Protein AF-A0A828XWF9-F1 (afdb_monomer_lite)

Sequence (179 aa):
MGLKLIFCITIFSFNLLTGAESPVSEKQERINNVEYNETLKYKTTFLRKPPCCPLSRICEANSSVVRPLNPEGNIQYTYDSFSGAENSLGKLVRIEDSNQNKTFSYDKLGRVKKETRVILATTEGNPLPTETAGPYITETRYDLLSRVTRIDYPEHPISHGRMRACYNYGTAGYISGIS

pLDDT: mean 72.24, std 23.08, range [31.0, 98.38]

Radius of gyration: 27.05 Å; chains: 1; bounding box: 56×65×74 Å

Foldseek 3Di:
DPDVVVVVVVVVVVVVVPPPPDPVVVVPVVPPPDDDDDDDPDDPPPLPDQPDDPPDFDWDDDSFKTWGPDPPWTWIWGAQDDVPAEPTHSHTAWIDTPFKIKGFHADPVRHTQKIWMFGAFDDDPDGDPPLQRDRWMWGWDADPVRHTQKIWGGQDSPPSDTDMWGFDADPVGDTPDID

Structure (mmCIF, N/CA/C/O backbone):
data_AF-A0A828XWF9-F1
#
_entry.id   AF-A0A828XWF9-F1
#
loop_
_atom_site.group_PDB
_atom_site.id
_atom_site.type_symbol
_atom_site.label_atom_id
_atom_site.label_alt_id
_atom_site.label_comp_id
_atom_site.label_asym_id
_atom_site.label_entity_id
_atom_site.label_seq_id
_atom_site.pdbx_PDB_ins_code
_atom_site.Cartn_x
_atom_site.Cartn_y
_atom_site.Cartn_z
_atom_site.occupancy
_atom_site.B_iso_or_equiv
_atom_site.auth_seq_id
_atom_site.auth_comp_id
_atom_site.auth_asym_id
_atom_site.auth_atom_id
_atom_site.pdbx_PDB_model_num
ATOM 1 N N . MET A 1 1 ? -29.065 4.284 57.459 1.00 55.66 1 MET A N 1
ATOM 2 C CA . MET A 1 1 ? -28.752 4.703 56.074 1.00 55.66 1 MET A CA 1
ATOM 3 C C . MET A 1 1 ? -27.887 5.962 56.089 1.00 55.66 1 MET A C 1
ATOM 5 O O . MET A 1 1 ? -28.399 7.039 55.842 1.00 55.66 1 MET A O 1
ATOM 9 N N . GLY A 1 2 ? -26.601 5.856 56.447 1.00 56.47 2 GLY A N 1
ATOM 10 C CA . GLY A 1 2 ? -25.793 7.058 56.729 1.00 56.47 2 GLY A CA 1
ATOM 11 C C . GLY A 1 2 ? -24.326 7.020 56.304 1.00 56.47 2 GLY A C 1
ATOM 12 O O . GLY A 1 2 ? -23.666 8.036 56.426 1.00 56.47 2 GLY A O 1
ATOM 13 N N . LEU A 1 3 ? -23.810 5.898 55.780 1.00 48.50 3 LEU A N 1
ATOM 14 C CA . LEU A 1 3 ? -22.378 5.774 55.449 1.00 48.50 3 LEU A CA 1
ATOM 15 C C . LEU A 1 3 ? -22.088 5.757 53.937 1.00 48.50 3 LEU A C 1
ATOM 17 O O . LEU A 1 3 ? -21.030 6.198 53.506 1.00 48.50 3 LEU A O 1
ATOM 21 N N . LYS A 1 4 ? -23.058 5.338 53.108 1.00 51.59 4 LYS A N 1
ATOM 22 C CA . LYS A 1 4 ? -22.937 5.377 51.637 1.00 51.59 4 LYS A CA 1
ATOM 23 C C . LYS A 1 4 ? -23.101 6.786 51.053 1.00 51.59 4 LYS A C 1
ATOM 25 O O . LYS A 1 4 ? -22.520 7.077 50.019 1.00 51.59 4 LYS A O 1
ATOM 30 N N . LEU A 1 5 ? -23.849 7.661 51.731 1.00 51.38 5 LEU A N 1
ATOM 31 C CA . LEU A 1 5 ? -24.087 9.035 51.274 1.00 51.38 5 LEU A CA 1
ATOM 32 C C . LEU A 1 5 ? -22.867 9.942 51.516 1.00 51.38 5 LEU A C 1
ATOM 34 O O . LEU A 1 5 ? -22.583 10.817 50.708 1.00 51.38 5 LEU A O 1
ATOM 38 N N . ILE A 1 6 ? -22.093 9.676 52.575 1.00 56.34 6 ILE A N 1
ATOM 39 C CA . ILE A 1 6 ? -20.878 10.436 52.910 1.00 56.34 6 ILE A CA 1
ATOM 40 C C . ILE A 1 6 ? -19.760 10.157 51.892 1.00 56.34 6 ILE A C 1
ATOM 42 O O . ILE A 1 6 ? -19.072 11.083 51.475 1.00 56.34 6 ILE A O 1
ATOM 46 N N . PHE A 1 7 ? -19.631 8.911 51.417 1.00 52.88 7 PHE A N 1
ATOM 47 C CA . PHE A 1 7 ? -18.618 8.530 50.422 1.00 52.88 7 PHE A CA 1
ATOM 48 C C . PHE A 1 7 ? -18.860 9.169 49.039 1.00 52.88 7 PHE A C 1
ATOM 50 O O . PHE A 1 7 ? -17.918 9.439 48.300 1.00 52.88 7 PHE A O 1
ATOM 57 N N . CYS A 1 8 ? -20.119 9.457 48.688 1.00 54.22 8 CYS A N 1
ATOM 58 C CA . CYS A 1 8 ? -20.454 10.158 47.445 1.00 54.22 8 CYS A CA 1
ATOM 59 C C . CYS A 1 8 ? -20.160 11.664 47.517 1.00 54.22 8 CYS A C 1
ATOM 61 O O . CYS A 1 8 ? -19.753 12.250 46.517 1.00 54.22 8 CYS A O 1
ATOM 63 N N . ILE A 1 9 ? -20.323 12.285 48.690 1.00 57.00 9 ILE A N 1
ATOM 64 C CA . ILE A 1 9 ? -20.073 13.722 48.873 1.00 57.00 9 ILE A CA 1
ATOM 65 C C . ILE A 1 9 ? -18.565 14.018 48.865 1.00 57.00 9 ILE A C 1
ATOM 67 O O . ILE A 1 9 ? -18.153 15.035 48.312 1.00 57.00 9 ILE A O 1
ATOM 71 N N . THR A 1 10 ? -17.726 13.113 49.383 1.00 52.53 10 THR A N 1
ATOM 72 C CA . THR A 1 10 ? -16.264 13.292 49.367 1.00 52.53 10 THR A CA 1
ATOM 73 C C . THR A 1 10 ? -15.650 13.112 47.976 1.00 52.53 10 THR A C 1
ATOM 75 O O . THR A 1 10 ? -14.740 13.848 47.619 1.00 52.53 10 THR A O 1
ATOM 78 N N . ILE A 1 11 ? -16.157 12.203 47.134 1.00 54.88 11 ILE A N 1
ATOM 79 C CA . ILE A 1 11 ? -15.660 12.045 45.750 1.00 54.88 11 ILE A CA 1
ATOM 80 C C . ILE A 1 11 ? -16.064 13.239 44.866 1.00 54.88 11 ILE A C 1
ATOM 82 O O . ILE A 1 11 ? -15.299 13.654 43.991 1.00 54.88 11 ILE A O 1
ATOM 86 N N . PHE A 1 12 ? -17.239 13.831 45.107 1.00 46.78 12 PHE A N 1
ATOM 87 C CA . PHE A 1 12 ? -17.679 15.021 44.372 1.00 46.78 12 PHE A CA 1
ATOM 88 C C . PHE A 1 12 ? -16.884 16.277 44.775 1.00 46.78 12 PHE A C 1
ATOM 90 O O . PHE A 1 12 ? -16.599 17.116 43.923 1.00 46.78 12 PHE A O 1
ATOM 97 N N . SER A 1 13 ? -16.440 16.385 46.035 1.00 46.81 13 SER A N 1
ATOM 98 C CA . SER A 1 13 ? -15.618 17.514 46.494 1.00 46.81 13 SER A CA 1
ATOM 99 C C . SER A 1 13 ? -14.153 17.449 46.040 1.00 46.81 13 SER A C 1
ATOM 101 O O . SER A 1 13 ? -13.560 18.502 45.810 1.00 46.81 13 SER A O 1
ATOM 103 N N . PHE A 1 14 ? -13.575 16.261 45.806 1.00 45.50 14 PHE A N 1
ATOM 104 C CA . PHE A 1 14 ? -12.229 16.152 45.213 1.00 45.50 14 PHE A CA 1
ATOM 105 C C . PHE A 1 14 ? -12.169 16.590 43.739 1.00 45.50 14 PHE A C 1
ATOM 107 O O . PHE A 1 14 ? -11.115 17.028 43.293 1.00 45.50 14 PHE A O 1
ATOM 114 N N . ASN A 1 15 ? -13.286 16.549 43.002 1.00 42.97 15 ASN A N 1
ATOM 115 C CA . ASN A 1 15 ? -13.348 17.060 41.624 1.00 42.97 15 ASN A CA 1
ATOM 116 C C . ASN A 1 15 ? -13.564 18.583 41.547 1.00 42.97 15 ASN A C 1
ATOM 118 O O . ASN A 1 15 ? -13.302 19.171 40.503 1.00 42.97 15 ASN A O 1
ATOM 122 N N . LEU A 1 16 ? -14.012 19.233 42.632 1.00 49.16 16 LEU A N 1
ATOM 123 C CA . LEU A 1 16 ? -14.147 20.697 42.694 1.00 49.16 16 LEU A CA 1
ATOM 124 C C . LEU A 1 16 ? -12.890 21.411 43.220 1.00 49.16 16 LEU A C 1
ATOM 126 O O . LEU A 1 16 ? -12.764 22.616 43.023 1.00 49.16 16 LEU A O 1
ATOM 130 N N . LEU A 1 17 ? -11.973 20.699 43.890 1.00 47.19 17 LEU A N 1
ATOM 131 C CA . LEU A 1 17 ? -10.767 21.294 44.485 1.00 47.19 17 LEU A CA 1
ATOM 132 C C . LEU A 1 17 ? -9.525 21.225 43.581 1.00 47.19 17 LEU A C 1
ATOM 134 O O . LEU A 1 17 ? -8.535 21.903 43.843 1.00 47.19 17 LEU A O 1
ATOM 138 N N . THR A 1 18 ? -9.579 20.457 42.493 1.00 46.09 18 THR A N 1
ATOM 139 C CA . THR A 1 18 ? -8.622 20.572 41.389 1.00 46.09 18 THR A CA 1
ATOM 140 C C . THR A 1 18 ? -9.286 21.358 40.270 1.00 46.09 18 THR A C 1
ATOM 142 O O . THR A 1 18 ? -9.947 20.786 39.404 1.00 46.09 18 THR A O 1
ATOM 145 N N . GLY A 1 19 ? -9.135 22.682 40.319 1.00 50.19 19 GLY A N 1
ATOM 146 C CA . GLY A 1 19 ? -9.481 23.580 39.224 1.00 50.19 19 GLY A CA 1
ATOM 147 C C . GLY A 1 19 ? -8.672 23.231 37.978 1.00 50.19 19 GLY A C 1
ATOM 148 O O . GLY A 1 19 ? -7.592 23.766 37.752 1.00 50.19 19 GLY A O 1
ATOM 149 N N . ALA A 1 20 ? -9.185 22.303 37.177 1.00 47.38 20 ALA A N 1
ATOM 150 C CA . ALA A 1 20 ? -8.816 22.171 35.782 1.00 47.38 20 ALA A CA 1
ATOM 151 C C . ALA A 1 20 ? -9.735 23.112 35.002 1.00 47.38 20 ALA A C 1
ATOM 153 O O . ALA A 1 20 ? -10.804 22.722 34.528 1.00 47.38 20 ALA A O 1
ATOM 154 N N . GLU A 1 21 ? -9.348 24.382 34.928 1.00 42.47 21 GLU A N 1
ATOM 155 C CA . GLU A 1 21 ? -9.976 25.313 34.002 1.00 42.47 21 GLU A CA 1
ATOM 156 C C . GLU A 1 21 ? -9.759 24.796 32.577 1.00 42.47 21 GLU A C 1
ATOM 158 O O . GLU A 1 21 ? -8.637 24.576 32.117 1.00 42.47 21 GLU A O 1
ATOM 163 N N . SER A 1 22 ? -10.866 24.542 31.883 1.00 42.19 22 SER A N 1
ATOM 164 C CA . SER A 1 22 ? -10.843 24.209 30.467 1.00 42.19 22 SER A CA 1
ATOM 165 C C . SER A 1 22 ? -10.347 25.433 29.683 1.00 42.19 22 SER A C 1
ATOM 167 O O . SER A 1 22 ? -10.975 26.492 29.774 1.00 42.19 22 SER A O 1
ATOM 169 N N . PRO A 1 23 ? -9.302 25.319 28.840 1.00 42.34 23 PRO A N 1
ATOM 170 C CA . PRO A 1 23 ? -8.737 26.443 28.077 1.00 42.34 23 PRO A CA 1
ATOM 171 C C . PRO A 1 23 ? -9.673 26.968 26.968 1.00 42.34 23 PRO A C 1
ATOM 173 O O . PRO A 1 23 ? -9.280 27.777 26.128 1.00 42.34 23 PRO A O 1
ATOM 176 N N . VAL A 1 24 ? -10.915 26.478 26.922 1.00 43.56 24 VAL A N 1
ATOM 177 C CA . VAL A 1 24 ? -11.936 26.850 25.939 1.00 43.56 24 VAL A CA 1
ATOM 178 C C . VAL A 1 24 ? -12.615 28.179 26.304 1.00 43.56 24 VAL A C 1
ATOM 180 O O . VAL A 1 24 ? -13.009 28.910 25.399 1.00 43.56 24 VAL A O 1
ATOM 183 N N . SER A 1 25 ? -12.696 28.541 27.592 1.00 43.06 25 SER A N 1
ATOM 184 C CA . SER A 1 25 ? -13.426 29.742 28.041 1.00 43.06 25 SER A CA 1
ATOM 185 C C . SER A 1 25 ? -12.682 31.055 27.753 1.00 43.06 25 SER A C 1
ATOM 187 O O . SER A 1 25 ? -13.271 31.990 27.212 1.00 43.06 25 SER A O 1
ATOM 189 N N . GLU A 1 26 ? -11.367 31.117 28.000 1.00 44.38 26 GLU A N 1
ATOM 190 C CA . GLU A 1 26 ? -10.556 32.329 27.756 1.00 44.38 26 GLU A CA 1
ATOM 191 C C . GLU A 1 26 ? -10.535 32.774 26.285 1.00 44.38 26 GLU A C 1
ATOM 193 O O . GLU A 1 26 ? -10.301 33.945 25.977 1.00 44.38 26 GLU A O 1
ATOM 198 N N . LYS A 1 27 ? -10.783 31.854 25.345 1.00 39.28 27 LYS A N 1
ATOM 199 C CA . LYS A 1 27 ? -10.848 32.199 23.921 1.00 39.28 27 LYS A CA 1
ATOM 200 C C . LYS A 1 27 ? -12.152 32.874 23.523 1.00 39.28 27 LYS A C 1
ATOM 202 O O . LYS A 1 27 ? -12.140 33.571 22.516 1.00 39.28 27 LYS A O 1
ATOM 207 N N . GLN A 1 28 ? -13.240 32.692 24.269 1.00 41.06 28 GLN A N 1
ATOM 208 C CA . GLN A 1 28 ? -14.552 33.186 23.857 1.00 41.06 28 GLN A CA 1
ATOM 209 C C . GLN A 1 28 ? -14.741 34.675 24.178 1.00 41.06 28 GLN A C 1
ATOM 211 O O . GLN A 1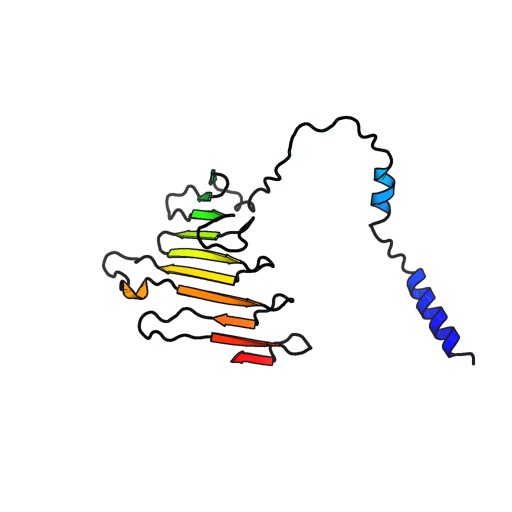 28 ? -15.295 35.405 23.358 1.00 41.06 28 GLN A O 1
ATOM 216 N N . GLU A 1 29 ? -14.226 35.161 25.313 1.00 39.06 29 GLU A N 1
ATOM 217 C CA . GLU A 1 29 ? -14.384 36.575 25.693 1.00 39.06 29 GLU A CA 1
ATOM 218 C C . GLU A 1 29 ? -13.584 37.537 24.807 1.00 39.06 29 GLU A C 1
ATOM 220 O O . GLU A 1 29 ? -13.976 38.689 24.627 1.00 39.06 29 GLU A O 1
ATOM 225 N N . ARG A 1 30 ? -12.508 37.066 24.164 1.00 42.94 30 ARG A N 1
ATOM 226 C CA . ARG A 1 30 ? -11.689 37.908 23.279 1.00 42.94 30 ARG A CA 1
ATOM 227 C C . ARG A 1 30 ? -12.290 38.139 21.884 1.00 42.94 30 ARG A C 1
ATOM 229 O O . ARG A 1 30 ? -11.721 38.908 21.114 1.00 42.94 30 ARG A O 1
ATOM 236 N N . ILE A 1 31 ? -13.404 37.482 21.545 1.00 47.00 31 ILE A N 1
ATOM 237 C CA . ILE A 1 31 ? -14.011 37.522 20.198 1.00 47.00 31 ILE A CA 1
ATOM 238 C C . ILE A 1 31 ? -15.053 38.648 20.072 1.00 47.00 31 ILE A C 1
ATOM 240 O O . ILE A 1 31 ? -15.307 39.127 18.971 1.00 47.00 31 ILE A O 1
ATOM 244 N N . ASN A 1 32 ? -15.616 39.135 21.181 1.00 43.62 32 ASN A N 1
ATOM 245 C CA . ASN A 1 32 ? -16.796 40.008 21.137 1.00 43.62 32 ASN A CA 1
ATOM 246 C C . ASN A 1 32 ? -16.522 41.484 20.786 1.00 43.62 32 ASN A C 1
ATOM 248 O O . ASN A 1 32 ? -17.477 42.238 20.632 1.00 43.62 32 ASN A O 1
ATOM 252 N N . ASN A 1 33 ? -15.260 41.895 20.608 1.00 42.69 33 ASN A N 1
ATOM 253 C CA . ASN A 1 33 ? -14.904 43.300 20.345 1.00 42.69 33 ASN A CA 1
ATOM 254 C C . ASN A 1 33 ? -14.257 43.546 18.973 1.00 42.69 33 ASN A C 1
ATOM 256 O O . ASN A 1 33 ? -13.689 44.614 18.753 1.00 42.69 33 ASN A O 1
ATOM 260 N N . VAL A 1 34 ? -14.315 42.589 18.044 1.00 48.28 34 VAL A N 1
ATOM 261 C CA . VAL A 1 34 ? -13.832 42.825 16.677 1.00 48.28 34 VAL A CA 1
ATOM 262 C C . VAL A 1 34 ? -15.026 43.152 15.788 1.00 48.28 34 VAL A C 1
ATOM 264 O O . VAL A 1 34 ? -15.741 42.271 15.319 1.00 48.28 34 VAL A O 1
ATOM 267 N N . GLU A 1 35 ? -15.257 44.449 15.598 1.00 42.53 35 GLU A N 1
ATOM 268 C CA . GLU A 1 35 ? -16.170 44.982 14.592 1.00 42.53 35 GLU A CA 1
ATOM 269 C C . GLU A 1 35 ? -15.634 44.613 13.202 1.00 42.53 35 GLU A C 1
ATOM 271 O O . GLU A 1 35 ? -14.568 45.066 12.785 1.00 42.53 35 GLU A O 1
ATOM 276 N N . TYR A 1 36 ? -16.346 43.734 12.497 1.00 33.06 36 TYR A N 1
ATOM 277 C CA . TYR A 1 36 ? -15.993 43.346 11.137 1.00 33.06 36 TYR A CA 1
ATOM 278 C C . TYR A 1 36 ? -16.611 44.334 10.158 1.00 33.06 36 TYR A C 1
ATOM 280 O O . TYR A 1 36 ? -17.779 44.204 9.785 1.00 33.06 36 TYR A O 1
ATOM 288 N N . ASN A 1 37 ? -15.815 45.288 9.692 1.00 50.62 37 ASN A N 1
ATOM 289 C CA . ASN A 1 37 ? -16.079 45.936 8.422 1.00 50.62 37 ASN A CA 1
ATOM 290 C C . ASN A 1 37 ? -15.038 45.491 7.385 1.00 50.62 37 ASN A C 1
ATOM 292 O O . ASN A 1 37 ? -13.888 45.209 7.695 1.00 50.62 37 ASN A O 1
ATOM 296 N N . GLU A 1 38 ? -15.515 45.389 6.145 1.00 45.03 38 GLU A N 1
ATOM 297 C CA . GLU A 1 38 ? -14.807 45.010 4.918 1.00 45.03 38 GLU A CA 1
ATOM 298 C C . GLU A 1 38 ? -14.773 43.510 4.559 1.00 45.03 38 GLU A C 1
ATOM 300 O O . GLU A 1 38 ? -13.971 42.697 5.014 1.00 45.03 38 GLU A O 1
ATOM 305 N N . THR A 1 39 ? -15.656 43.159 3.617 1.00 47.44 39 THR A N 1
ATOM 306 C CA . THR A 1 39 ? -15.599 41.952 2.782 1.00 47.44 39 THR A CA 1
ATOM 307 C C . THR A 1 39 ? -14.218 41.805 2.134 1.00 47.44 39 THR A C 1
ATOM 309 O O . THR A 1 39 ? -13.921 42.455 1.129 1.00 47.44 39 THR A O 1
ATOM 312 N N . LEU A 1 40 ? -13.379 40.927 2.693 1.00 41.38 40 LEU A N 1
ATOM 313 C CA . LEU A 1 40 ? -12.050 40.619 2.165 1.00 41.38 40 LEU A CA 1
ATOM 314 C C . LEU A 1 40 ? -12.162 40.015 0.758 1.00 41.38 40 LEU A C 1
ATOM 316 O O . LEU A 1 40 ? -12.624 38.894 0.549 1.00 41.38 40 LEU A O 1
ATOM 320 N N . LYS A 1 41 ? -11.710 40.798 -0.220 1.00 37.94 41 LYS A N 1
ATOM 321 C CA . LYS A 1 41 ? -11.803 40.557 -1.664 1.00 37.94 41 LYS A CA 1
ATOM 322 C C . LYS A 1 41 ? -10.768 39.557 -2.205 1.00 37.94 41 LYS A C 1
ATOM 324 O O . LYS A 1 41 ? -10.400 39.638 -3.374 1.00 37.94 41 LYS A O 1
ATOM 329 N N . TYR A 1 42 ? -10.278 38.622 -1.390 1.00 31.16 42 TYR A N 1
ATOM 330 C CA . TYR A 1 42 ? -9.355 37.585 -1.851 1.00 31.16 42 TYR A CA 1
ATOM 331 C C . TYR A 1 42 ? -9.738 36.210 -1.305 1.00 31.16 42 TYR A C 1
ATOM 333 O O . TYR A 1 42 ? -9.831 35.965 -0.106 1.00 31.16 42 TYR A O 1
ATOM 341 N N . LYS A 1 43 ? -9.969 35.280 -2.231 1.00 33.28 43 LYS A N 1
ATOM 342 C CA . LYS A 1 43 ? -10.162 33.863 -1.942 1.00 33.28 43 LYS A CA 1
ATOM 343 C C . LYS A 1 43 ? -8.798 33.264 -1.603 1.00 33.28 43 LYS A C 1
ATOM 345 O O . LYS A 1 43 ? -8.036 32.912 -2.502 1.00 33.28 43 LYS A O 1
ATOM 350 N N . THR A 1 44 ? -8.478 33.150 -0.319 1.00 31.00 44 THR A N 1
ATOM 351 C CA . THR A 1 44 ? -7.264 32.464 0.142 1.00 31.00 44 THR A CA 1
ATOM 352 C C . THR A 1 44 ? -7.417 30.969 -0.113 1.00 31.00 44 THR A C 1
ATOM 354 O O . THR A 1 44 ? -8.007 30.234 0.677 1.00 31.00 44 THR A O 1
ATOM 357 N N . THR A 1 45 ? -6.904 30.490 -1.244 1.00 38.69 45 THR A N 1
ATOM 358 C CA . THR A 1 45 ? -6.652 29.057 -1.397 1.00 38.69 45 THR A CA 1
ATOM 359 C C . THR A 1 45 ? -5.503 28.742 -0.449 1.00 38.69 45 THR A C 1
ATOM 361 O O . THR A 1 45 ? -4.401 29.249 -0.639 1.00 38.69 45 THR A O 1
ATOM 364 N N . PHE A 1 46 ? -5.771 27.985 0.617 1.00 31.66 46 PHE A N 1
ATOM 365 C CA . PHE A 1 46 ? -4.752 27.512 1.552 1.00 31.66 46 PHE A CA 1
ATOM 366 C C . PHE A 1 46 ? -3.732 26.643 0.799 1.00 31.66 46 PHE A C 1
ATOM 368 O O . PHE A 1 46 ? -3.854 25.421 0.757 1.00 31.66 46 PHE A O 1
ATOM 375 N N . LEU A 1 47 ? -2.715 27.267 0.207 1.00 43.84 47 LEU A N 1
ATOM 376 C CA . LEU A 1 47 ? -1.512 26.596 -0.266 1.00 43.84 47 LEU A CA 1
ATOM 377 C C . LEU A 1 47 ? -0.719 26.186 0.977 1.00 43.84 47 LEU A C 1
ATOM 379 O O . LEU A 1 47 ? 0.142 26.918 1.466 1.00 43.84 47 LEU A O 1
ATOM 383 N N . ARG A 1 48 ? -1.066 25.033 1.556 1.00 45.16 48 ARG A N 1
ATOM 384 C CA . ARG A 1 48 ? -0.254 24.437 2.616 1.00 45.16 48 ARG A CA 1
ATOM 385 C C . ARG A 1 48 ? 1.049 23.982 1.973 1.00 45.16 48 ARG A C 1
ATOM 387 O O . ARG A 1 48 ? 1.066 23.018 1.217 1.00 45.16 48 ARG A O 1
ATOM 394 N N . LYS A 1 49 ? 2.115 24.728 2.262 1.00 32.44 49 LYS A N 1
ATOM 395 C CA . LYS A 1 49 ? 3.506 24.412 1.932 1.00 32.44 49 LYS A CA 1
ATOM 396 C C . LYS A 1 49 ? 3.748 22.906 2.155 1.00 32.44 49 LYS A C 1
ATOM 398 O O . LYS A 1 49 ? 3.451 22.439 3.260 1.00 32.44 49 LYS A O 1
ATOM 403 N N . PRO A 1 50 ? 4.241 22.145 1.158 1.00 39.94 50 PRO A N 1
ATOM 404 C CA . PRO A 1 50 ? 4.621 20.756 1.390 1.00 39.94 50 PRO A CA 1
ATOM 405 C C . PRO A 1 50 ? 5.657 20.713 2.525 1.00 39.94 50 PRO A C 1
ATOM 407 O O . PRO A 1 50 ? 6.392 21.695 2.698 1.00 39.94 50 PRO A O 1
ATOM 410 N N . PRO A 1 51 ? 5.693 19.639 3.337 1.00 46.12 51 PRO A N 1
ATOM 411 C CA . PRO A 1 51 ? 6.601 19.541 4.476 1.00 46.12 51 PRO A CA 1
ATOM 412 C C . PRO A 1 51 ? 8.018 19.936 4.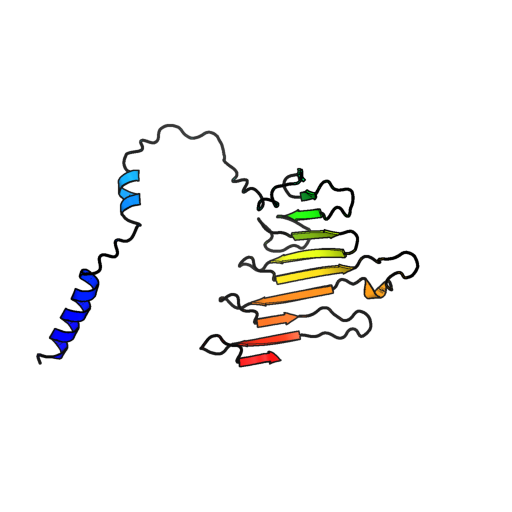049 1.00 46.12 51 PRO A C 1
ATOM 414 O O . PRO A 1 51 ? 8.560 19.394 3.086 1.00 46.12 51 PRO A O 1
ATOM 417 N N . CYS A 1 52 ? 8.560 20.958 4.721 1.00 44.00 52 CYS A N 1
ATOM 418 C CA . CYS A 1 52 ? 9.849 21.557 4.403 1.00 44.00 52 CYS A CA 1
ATOM 419 C C . CYS A 1 52 ? 10.919 20.468 4.257 1.00 44.00 52 CYS A C 1
ATOM 421 O O . CYS A 1 52 ? 11.128 19.668 5.168 1.00 44.00 52 CYS A O 1
ATOM 423 N N . CYS A 1 53 ? 11.611 20.475 3.119 1.00 40.78 53 CYS A N 1
ATOM 424 C CA . CYS A 1 53 ? 12.838 19.713 2.935 1.00 40.78 53 CYS A CA 1
ATOM 425 C C . CYS A 1 53 ? 13.877 20.141 3.994 1.00 40.78 53 CYS A C 1
ATOM 427 O O . CYS A 1 53 ? 13.870 21.311 4.398 1.00 40.78 53 CYS A O 1
ATOM 429 N N . PRO A 1 54 ? 14.769 19.235 4.443 1.00 36.25 54 PRO A N 1
ATOM 430 C CA . PRO A 1 54 ? 15.861 19.577 5.346 1.00 36.25 54 PRO A CA 1
ATOM 431 C C . PRO A 1 54 ? 16.641 20.778 4.806 1.00 36.25 54 PRO A C 1
ATOM 433 O O . PRO A 1 54 ? 17.027 20.819 3.637 1.00 36.25 54 PRO A O 1
ATOM 436 N N . LEU A 1 55 ? 16.826 21.771 5.669 1.00 43.38 55 LEU A N 1
ATOM 437 C CA . LEU A 1 55 ? 17.515 23.026 5.401 1.00 43.38 55 LEU A CA 1
ATOM 438 C C . LEU A 1 55 ? 18.949 22.741 4.896 1.00 43.38 55 LEU A C 1
ATOM 440 O O . LEU A 1 55 ? 19.814 22.412 5.699 1.00 43.38 55 LEU A O 1
ATOM 444 N N . SER A 1 56 ? 19.196 22.793 3.579 1.00 35.44 56 SER A N 1
ATOM 445 C CA . SER A 1 56 ? 20.520 23.089 2.969 1.00 35.44 56 SER A CA 1
ATOM 446 C C . SER A 1 56 ? 20.607 22.956 1.438 1.00 35.44 56 SER A C 1
ATOM 448 O O . SER A 1 56 ? 21.688 23.181 0.901 1.00 35.44 56 SER A O 1
ATOM 450 N N . ARG A 1 57 ? 19.542 22.638 0.684 1.00 41.09 57 ARG A N 1
ATOM 451 C CA . ARG A 1 57 ? 19.644 22.535 -0.790 1.00 41.09 57 ARG A CA 1
ATOM 452 C C . ARG A 1 57 ? 18.496 23.211 -1.523 1.00 41.09 57 ARG A C 1
ATOM 454 O O . ARG A 1 57 ? 17.328 23.046 -1.177 1.00 41.09 57 ARG A O 1
ATOM 461 N N . ILE A 1 58 ? 18.871 23.979 -2.543 1.00 43.84 58 ILE A N 1
ATOM 462 C CA . ILE A 1 58 ? 17.972 24.666 -3.467 1.00 43.84 58 ILE A CA 1
ATOM 463 C C . ILE A 1 58 ? 17.110 23.590 -4.146 1.00 43.84 58 ILE A C 1
ATOM 465 O O . ILE A 1 58 ? 17.635 22.612 -4.678 1.00 43.84 58 ILE A O 1
ATOM 469 N N . CYS A 1 59 ? 15.791 23.739 -4.053 1.00 45.41 59 CYS A N 1
ATOM 470 C CA . CYS A 1 59 ? 14.813 22.853 -4.676 1.00 45.41 59 CYS A CA 1
ATOM 471 C C . CYS A 1 59 ? 14.108 23.631 -5.784 1.00 45.41 59 CYS A C 1
ATOM 473 O O . CYS A 1 59 ? 13.642 24.745 -5.540 1.00 45.41 59 CYS A O 1
ATOM 475 N N . GLU A 1 60 ? 13.983 23.046 -6.971 1.00 46.31 60 GLU A N 1
ATOM 476 C CA . GLU A 1 60 ? 13.071 23.570 -7.985 1.00 46.31 60 GLU A CA 1
ATOM 477 C C . GLU A 1 60 ? 11.670 23.031 -7.675 1.00 46.31 60 GLU A C 1
ATOM 479 O O . GLU A 1 60 ? 11.444 21.817 -7.669 1.00 46.31 60 GLU A O 1
ATOM 484 N N . ALA A 1 61 ? 10.756 23.932 -7.312 1.00 46.88 61 ALA A N 1
ATOM 485 C CA . ALA A 1 61 ? 9.399 23.598 -6.905 1.00 46.88 61 ALA A CA 1
ATOM 486 C C . ALA A 1 61 ? 8.409 24.104 -7.957 1.00 46.88 61 ALA A C 1
ATOM 488 O O . ALA A 1 61 ? 7.985 25.257 -7.925 1.00 46.88 61 ALA A O 1
ATOM 489 N N . ASN A 1 62 ? 7.988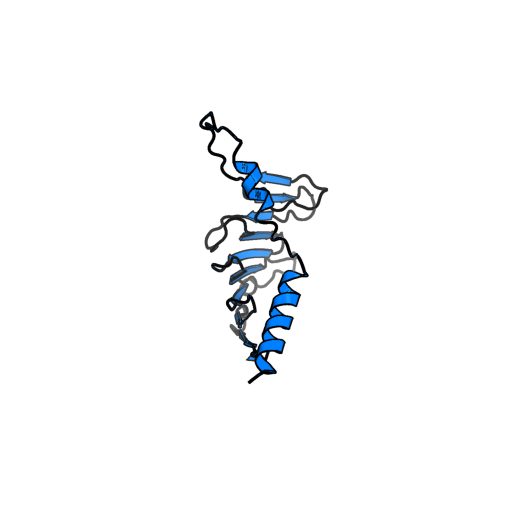 23.215 -8.852 1.00 56.19 62 ASN A N 1
ATOM 490 C CA . ASN A 1 62 ? 6.683 23.360 -9.492 1.00 56.19 62 ASN A CA 1
ATOM 491 C C . ASN A 1 62 ? 5.675 22.759 -8.509 1.00 56.19 62 ASN A C 1
ATOM 493 O O . ASN A 1 62 ? 5.986 21.726 -7.933 1.00 56.19 62 ASN A O 1
ATOM 497 N N . SER A 1 63 ? 4.518 23.390 -8.280 1.00 56.56 63 SER A N 1
ATOM 498 C CA . SER A 1 63 ? 3.602 23.219 -7.122 1.00 56.56 63 SER A CA 1
ATOM 499 C C . SER A 1 63 ? 3.276 21.796 -6.598 1.00 56.56 63 SER A C 1
ATOM 501 O O . SER A 1 63 ? 2.640 21.690 -5.553 1.00 56.56 63 SER A O 1
ATOM 503 N N . SER A 1 64 ? 3.686 20.717 -7.267 1.00 61.12 64 SER A N 1
ATOM 504 C CA . SER A 1 64 ? 3.463 19.317 -6.876 1.00 61.12 64 SER A CA 1
ATOM 505 C C . SER A 1 64 ? 4.700 18.411 -7.010 1.00 61.12 64 SER A C 1
ATOM 507 O O . SER A 1 64 ? 4.621 17.224 -6.698 1.00 61.12 64 SER A O 1
ATOM 509 N N . VAL A 1 65 ? 5.842 18.931 -7.476 1.00 63.16 65 VAL A N 1
ATOM 510 C CA . VAL A 1 65 ? 7.068 18.165 -7.743 1.00 63.16 65 VAL A CA 1
ATOM 511 C C . VAL A 1 65 ? 8.266 18.865 -7.114 1.00 63.16 65 VAL A C 1
ATOM 513 O O . VAL A 1 65 ? 8.494 20.047 -7.356 1.00 63.16 65 VAL A O 1
ATOM 516 N N . VAL A 1 66 ? 9.055 18.111 -6.348 1.00 69.12 66 VAL A N 1
ATOM 517 C CA . VAL A 1 66 ? 10.287 18.596 -5.715 1.00 69.12 66 VAL A CA 1
ATOM 518 C C . VAL A 1 66 ? 11.474 17.790 -6.231 1.00 69.12 66 VAL A C 1
ATOM 520 O O . VAL A 1 66 ? 11.445 16.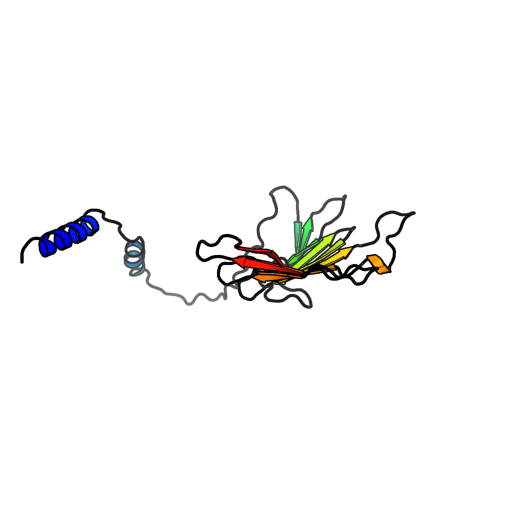556 -6.209 1.00 69.12 66 VAL A O 1
ATOM 523 N N . ARG A 1 67 ? 12.521 18.496 -6.673 1.00 57.97 67 ARG A N 1
ATOM 524 C CA . ARG A 1 67 ? 13.805 17.928 -7.109 1.00 57.97 67 ARG A CA 1
ATOM 525 C C . ARG A 1 67 ? 14.956 18.542 -6.294 1.00 57.97 67 ARG A C 1
ATOM 527 O O . ARG A 1 67 ? 15.040 19.772 -6.245 1.00 57.97 67 ARG A O 1
ATOM 534 N N . PRO A 1 68 ? 15.842 17.746 -5.671 1.00 57.50 68 PRO A N 1
ATOM 535 C CA . PRO A 1 68 ? 17.115 18.245 -5.160 1.00 57.50 68 PRO A CA 1
ATOM 536 C C . PRO A 1 68 ? 18.060 18.564 -6.335 1.00 57.50 68 PRO A C 1
ATOM 538 O O . PRO A 1 68 ? 18.114 17.806 -7.293 1.00 57.50 68 PRO A O 1
ATOM 541 N N . LEU A 1 69 ? 18.791 19.683 -6.283 1.00 52.12 69 LEU A N 1
ATOM 542 C CA . LEU A 1 69 ? 19.697 20.141 -7.353 1.00 52.12 69 LEU A CA 1
ATOM 543 C C . LEU A 1 69 ? 21.145 19.637 -7.159 1.00 52.12 69 LEU A C 1
ATOM 545 O O . LEU A 1 69 ? 22.054 20.438 -6.945 1.00 52.12 69 LEU A O 1
ATOM 549 N N . ASN A 1 70 ? 21.379 18.321 -7.205 1.00 54.41 70 ASN A N 1
ATOM 550 C CA . ASN A 1 70 ? 22.722 17.737 -7.055 1.00 54.41 70 ASN A CA 1
ATOM 551 C C . ASN A 1 70 ? 23.131 16.873 -8.266 1.00 54.41 70 ASN A C 1
ATOM 553 O O . ASN A 1 70 ? 22.268 16.315 -8.930 1.00 54.41 70 ASN A O 1
ATOM 557 N N . PRO A 1 71 ? 24.440 16.683 -8.528 1.00 53.59 71 PRO A N 1
ATOM 558 C CA . PRO A 1 71 ? 24.918 15.844 -9.633 1.00 53.59 71 PRO A CA 1
ATOM 559 C C . PRO A 1 71 ? 24.850 14.326 -9.375 1.00 53.59 71 PRO A C 1
ATOM 561 O O . PRO A 1 71 ? 25.008 13.551 -10.313 1.00 53.59 71 PRO A O 1
ATOM 564 N N . GLU A 1 72 ? 24.593 13.879 -8.142 1.00 52.59 72 GLU A N 1
ATOM 565 C CA . GLU A 1 72 ? 24.497 12.453 -7.800 1.00 52.59 72 GLU A CA 1
ATOM 566 C C . GLU A 1 72 ? 23.044 12.072 -7.506 1.00 52.59 72 GLU A C 1
ATOM 568 O O . GLU A 1 72 ? 22.547 12.300 -6.406 1.00 52.59 72 GLU A O 1
ATOM 573 N N . GLY A 1 73 ? 22.364 11.523 -8.518 1.00 60.12 73 GLY A N 1
ATOM 574 C CA . GLY A 1 73 ? 21.044 10.899 -8.386 1.00 60.12 73 GLY A CA 1
ATOM 575 C C . GLY A 1 73 ? 19.929 11.865 -7.979 1.00 60.12 73 GLY A C 1
ATOM 576 O O . GLY A 1 73 ? 19.582 11.992 -6.805 1.00 60.12 73 GLY A O 1
ATOM 577 N N . ASN A 1 74 ? 19.311 12.531 -8.954 1.00 73.50 74 ASN A N 1
ATOM 578 C CA . ASN A 1 74 ? 18.148 13.379 -8.692 1.00 73.50 74 ASN A CA 1
ATOM 579 C C . ASN A 1 74 ? 16.920 12.522 -8.349 1.00 73.50 74 ASN A C 1
ATOM 581 O O . ASN A 1 74 ? 16.166 12.141 -9.242 1.00 73.50 74 ASN A O 1
ATOM 585 N N . ILE A 1 75 ? 16.697 12.247 -7.059 1.00 82.44 75 ILE A N 1
ATOM 586 C CA . ILE A 1 75 ? 15.455 11.623 -6.586 1.00 82.44 75 ILE A CA 1
ATOM 587 C C . ILE A 1 75 ? 14.315 12.639 -6.713 1.00 82.44 75 ILE A C 1
ATOM 589 O O . ILE A 1 75 ? 14.354 13.705 -6.095 1.00 82.44 75 ILE A O 1
ATOM 593 N N . GLN A 1 76 ? 13.283 12.315 -7.487 1.00 85.69 76 GLN A N 1
ATOM 594 C CA 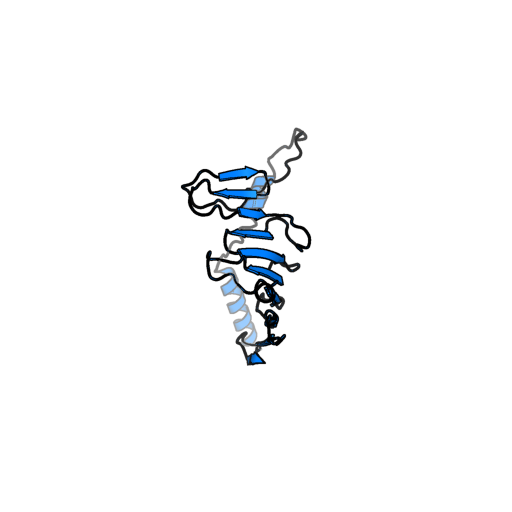. GLN A 1 76 ? 12.124 13.178 -7.694 1.00 85.69 76 GLN A CA 1
ATOM 595 C C . GLN A 1 76 ? 10.955 12.741 -6.809 1.00 85.69 76 GLN A C 1
ATOM 597 O O . GLN A 1 76 ? 10.536 11.584 -6.820 1.00 85.69 76 GLN A O 1
ATOM 602 N N . TYR A 1 77 ? 10.377 13.699 -6.085 1.00 86.94 77 TYR A N 1
ATOM 603 C CA . TYR A 1 77 ? 9.201 13.484 -5.244 1.00 86.94 77 TYR A CA 1
ATOM 604 C C . TYR A 1 77 ? 7.983 14.154 -5.875 1.00 86.94 77 TYR A C 1
ATOM 606 O O . TYR A 1 77 ? 8.054 15.316 -6.275 1.00 86.94 77 TYR A O 1
ATOM 614 N N . THR A 1 78 ? 6.860 13.440 -5.950 1.00 87.31 78 THR A N 1
ATOM 615 C CA . THR A 1 78 ? 5.571 13.974 -6.421 1.00 87.31 78 THR A CA 1
ATOM 616 C C . THR A 1 78 ? 4.536 13.886 -5.309 1.00 87.31 78 THR A C 1
ATOM 618 O O . THR A 1 78 ? 4.401 12.834 -4.679 1.00 87.31 78 THR A O 1
ATOM 621 N N . TYR A 1 79 ? 3.783 14.961 -5.101 1.00 91.50 79 TYR A N 1
ATOM 622 C CA . TYR A 1 79 ? 2.736 15.067 -4.088 1.00 91.50 79 TYR A CA 1
ATOM 623 C C . TYR A 1 79 ? 1.356 15.289 -4.718 1.00 91.50 79 TYR A C 1
ATOM 625 O O . TYR A 1 79 ? 1.242 15.620 -5.897 1.00 91.50 79 TYR A O 1
ATOM 633 N N . ASP A 1 80 ? 0.314 15.120 -3.903 1.00 85.00 80 ASP A N 1
ATOM 634 C CA . ASP A 1 80 ? -1.090 15.483 -4.146 1.00 85.00 80 ASP A CA 1
ATOM 635 C C . ASP A 1 80 ? -1.839 14.670 -5.200 1.00 85.00 80 ASP A C 1
ATOM 637 O O . ASP A 1 80 ? -2.979 14.272 -4.962 1.00 85.00 80 ASP A O 1
ATOM 641 N N . SER A 1 81 ? -1.247 14.424 -6.366 1.00 85.88 81 SER A N 1
ATOM 642 C CA . SER A 1 81 ? -1.933 13.763 -7.475 1.00 85.88 81 SER A CA 1
ATOM 643 C C . SER A 1 81 ? -0.983 12.943 -8.339 1.00 85.88 81 SER A C 1
ATOM 645 O O . SER A 1 81 ? 0.103 13.381 -8.713 1.00 85.88 81 SER A O 1
ATOM 647 N N . PHE A 1 82 ? -1.408 11.722 -8.646 1.00 90.94 82 PHE A N 1
ATOM 648 C CA . PHE A 1 82 ? -0.778 10.831 -9.609 1.00 90.94 82 PHE A CA 1
ATOM 649 C C . PHE A 1 82 ? -1.840 9.861 -10.131 1.00 90.94 82 PHE A C 1
ATOM 651 O O . PHE A 1 82 ? -2.800 9.547 -9.423 1.00 90.94 82 PHE A O 1
ATOM 658 N N . SER A 1 83 ? -1.689 9.390 -11.368 1.00 91.06 83 SER A N 1
ATOM 659 C CA . SER A 1 83 ? -2.645 8.448 -11.952 1.00 91.06 83 SER A CA 1
ATOM 660 C C . SER A 1 83 ? -2.742 7.175 -11.105 1.00 91.06 83 SER A C 1
ATOM 662 O O . SER A 1 83 ? -1.733 6.542 -10.796 1.00 91.06 83 SER A O 1
ATOM 664 N N . GLY A 1 84 ? -3.959 6.815 -10.697 1.00 88.50 84 GLY A N 1
ATOM 665 C CA . GLY A 1 84 ? -4.215 5.650 -9.847 1.00 88.50 84 GLY A CA 1
ATOM 666 C C . GLY A 1 84 ? -3.891 5.832 -8.359 1.00 88.50 84 GLY A C 1
ATOM 667 O O . GLY A 1 84 ? -4.065 4.876 -7.606 1.00 88.50 84 GLY A O 1
ATOM 668 N N . ALA A 1 85 ? -3.454 7.018 -7.916 1.00 91.31 85 ALA A N 1
ATOM 669 C CA . ALA A 1 85 ? -3.293 7.316 -6.495 1.00 91.31 85 ALA A CA 1
ATOM 670 C C . ALA A 1 85 ? -4.647 7.643 -5.844 1.00 91.31 85 ALA A C 1
ATOM 672 O O . ALA A 1 85 ? -5.372 8.531 -6.289 1.00 91.31 85 ALA A O 1
ATOM 673 N N . GLU A 1 86 ? -4.983 6.937 -4.765 1.00 95.56 86 GLU A N 1
ATOM 674 C CA . GLU A 1 86 ? -6.193 7.187 -3.972 1.00 95.56 86 GLU A CA 1
ATOM 675 C C . GLU A 1 86 ? -5.892 8.064 -2.744 1.00 95.56 86 GLU A C 1
ATOM 677 O O . GLU A 1 86 ? -4.847 7.903 -2.110 1.00 95.56 86 GLU A O 1
ATOM 682 N N . ASN A 1 87 ? -6.836 8.940 -2.367 1.00 95.06 87 ASN A N 1
ATOM 683 C CA . ASN A 1 87 ? -6.790 9.775 -1.151 1.00 95.06 87 ASN A CA 1
ATOM 684 C C . ASN A 1 87 ? -5.464 10.552 -0.985 1.00 95.06 87 ASN A C 1
ATOM 686 O O . ASN A 1 87 ? -4.883 10.616 0.097 1.00 95.06 87 ASN A O 1
ATOM 690 N N . SER A 1 88 ? -4.973 11.124 -2.086 1.00 92.44 88 SER A N 1
ATOM 691 C CA . SER A 1 88 ? -3.608 11.634 -2.227 1.00 92.44 88 SER A CA 1
ATOM 692 C C . SER A 1 88 ? -3.391 13.097 -1.839 1.00 92.44 88 SER A C 1
ATOM 694 O O . SER A 1 88 ? -2.245 13.535 -1.771 1.00 92.44 88 SER A O 1
ATOM 696 N N . LEU A 1 89 ? -4.454 13.865 -1.588 1.00 89.19 89 LEU A N 1
ATOM 697 C CA . LEU A 1 89 ? -4.345 15.296 -1.300 1.00 89.19 89 LEU A CA 1
ATOM 698 C C . LEU A 1 89 ? -3.472 15.548 -0.055 1.00 89.19 89 LEU A C 1
ATOM 700 O O . LEU A 1 89 ? -3.766 15.055 1.035 1.00 89.19 89 LEU A O 1
ATOM 704 N N . GLY A 1 90 ? -2.407 16.330 -0.216 1.00 87.50 90 GLY A N 1
ATOM 705 C CA . GLY A 1 90 ? -1.411 16.629 0.811 1.00 87.50 90 GLY A CA 1
ATOM 706 C C . GLY A 1 90 ? -0.428 15.490 1.096 1.00 87.50 90 GLY A C 1
ATOM 707 O O . GLY A 1 90 ? 0.200 15.492 2.158 1.00 87.50 90 GLY A O 1
ATOM 708 N N . LYS A 1 91 ? -0.322 14.481 0.222 1.00 89.75 91 LYS A N 1
ATOM 709 C CA . LYS A 1 91 ? 0.459 13.257 0.460 1.00 89.75 91 LYS A CA 1
ATOM 710 C C . LYS A 1 91 ? 1.478 12.983 -0.643 1.00 89.75 91 LYS A C 1
ATOM 712 O O . LYS A 1 91 ? 1.301 13.405 -1.780 1.00 89.75 91 LYS A O 1
ATOM 717 N N . LEU A 1 92 ? 2.535 12.248 -0.295 1.00 90.62 92 LEU A N 1
ATOM 718 C CA . LEU A 1 92 ? 3.560 11.784 -1.230 1.00 90.62 92 LEU A CA 1
ATOM 719 C C . LEU A 1 92 ? 3.007 10.640 -2.087 1.00 90.62 92 LEU A C 1
ATOM 721 O O . LEU A 1 92 ? 2.773 9.548 -1.593 1.00 90.62 92 LEU A O 1
ATOM 725 N N . VAL A 1 93 ? 2.830 10.856 -3.382 1.00 94.25 93 VAL A N 1
ATOM 726 C CA . VAL A 1 93 ? 2.240 9.846 -4.277 1.00 94.25 93 VAL A CA 1
ATOM 727 C C . VAL A 1 93 ? 3.266 9.097 -5.105 1.00 94.25 93 VAL A C 1
ATOM 729 O O . VAL A 1 93 ? 2.972 7.995 -5.567 1.00 94.25 93 VAL A O 1
ATOM 732 N N . ARG A 1 94 ? 4.461 9.666 -5.299 1.00 93.50 94 ARG A N 1
ATOM 733 C CA . ARG A 1 94 ? 5.499 9.051 -6.127 1.00 93.50 94 ARG A CA 1
ATOM 734 C C . ARG A 1 94 ? 6.906 9.465 -5.717 1.00 93.50 94 ARG A C 1
ATOM 736 O O . ARG A 1 94 ? 7.143 10.635 -5.425 1.00 93.50 94 ARG A O 1
ATOM 743 N N . ILE A 1 95 ? 7.817 8.500 -5.752 1.00 91.06 95 ILE A N 1
ATOM 744 C CA . ILE A 1 95 ? 9.265 8.683 -5.652 1.00 91.06 95 ILE A CA 1
ATOM 745 C C . ILE A 1 95 ? 9.878 8.063 -6.906 1.00 91.06 95 ILE A C 1
ATOM 747 O O . ILE A 1 95 ? 9.615 6.895 -7.195 1.00 91.06 95 ILE A O 1
ATOM 751 N N . GLU A 1 96 ? 10.684 8.824 -7.629 1.00 89.81 96 GLU A N 1
ATOM 752 C CA . GLU A 1 96 ? 11.489 8.324 -8.745 1.00 89.81 96 GLU A CA 1
ATOM 753 C C . GLU A 1 96 ? 12.957 8.459 -8.391 1.00 89.81 96 GLU A C 1
ATOM 755 O O . GLU A 1 96 ? 13.404 9.524 -7.973 1.00 89.81 96 GLU A O 1
ATOM 760 N N . ASP A 1 97 ? 13.685 7.372 -8.559 1.00 86.62 97 ASP A N 1
ATOM 761 C CA . ASP A 1 97 ? 15.111 7.239 -8.302 1.00 86.62 97 ASP A CA 1
ATOM 762 C C . ASP A 1 97 ? 15.750 6.575 -9.534 1.00 86.62 97 ASP A C 1
ATOM 764 O O . ASP A 1 97 ? 15.051 5.977 -10.355 1.00 86.62 97 ASP A O 1
ATOM 768 N N . SER A 1 98 ? 17.071 6.639 -9.684 1.00 83.12 98 SER A N 1
ATOM 769 C CA . SER A 1 98 ? 17.773 6.013 -10.814 1.00 83.12 98 SER A CA 1
ATOM 770 C C . SER A 1 98 ? 17.601 4.493 -10.855 1.00 83.12 98 SER A C 1
ATOM 772 O O . SER A 1 98 ? 17.694 3.886 -11.918 1.00 83.12 98 SER A O 1
ATOM 774 N N . ASN A 1 99 ? 17.330 3.876 -9.703 1.00 83.75 99 ASN A N 1
ATOM 775 C CA . ASN A 1 99 ? 17.293 2.425 -9.534 1.00 83.75 99 ASN A CA 1
ATOM 776 C C . ASN A 1 99 ? 15.871 1.880 -9.340 1.00 83.75 99 ASN A C 1
ATOM 778 O O . ASN A 1 99 ? 15.657 0.671 -9.405 1.00 83.75 99 ASN A O 1
ATOM 782 N N . GLN A 1 100 ? 14.890 2.730 -9.036 1.00 88.25 100 GLN A N 1
ATOM 783 C CA . GLN A 1 100 ? 13.532 2.283 -8.730 1.00 88.25 100 GLN A CA 1
ATOM 784 C C . GLN A 1 100 ? 12.519 3.420 -8.805 1.00 88.25 100 GLN A C 1
ATOM 786 O O . GLN A 1 100 ? 12.820 4.567 -8.491 1.00 88.25 100 GLN A O 1
ATOM 791 N N . ASN A 1 101 ? 11.270 3.058 -9.075 1.00 91.38 101 ASN A N 1
ATOM 792 C CA . ASN A 1 101 ? 10.125 3.951 -8.957 1.00 91.38 101 ASN A CA 1
ATOM 793 C C . ASN A 1 101 ? 9.148 3.399 -7.922 1.00 91.38 101 ASN A C 1
ATOM 795 O O . ASN A 1 101 ? 8.833 2.210 -7.939 1.00 91.38 101 ASN A O 1
ATOM 799 N N . LYS A 1 102 ? 8.646 4.257 -7.031 1.00 93.88 102 LYS A N 1
ATOM 800 C CA . LYS A 1 102 ? 7.634 3.906 -6.026 1.00 93.88 102 LYS A CA 1
ATOM 801 C C . LYS A 1 102 ? 6.413 4.791 -6.180 1.00 93.88 102 LYS A C 1
ATOM 803 O O . LYS A 1 102 ? 6.554 6.004 -6.301 1.00 93.88 102 LYS A O 1
ATOM 808 N N . THR A 1 103 ? 5.227 4.207 -6.115 1.00 96.50 103 THR A N 1
ATOM 809 C CA . THR A 1 103 ? 3.959 4.937 -6.052 1.00 96.50 103 THR A CA 1
ATOM 810 C C . THR A 1 103 ? 3.155 4.506 -4.838 1.00 96.50 103 THR A C 1
ATOM 812 O O . THR A 1 103 ? 3.220 3.354 -4.406 1.00 96.50 103 THR A O 1
ATOM 815 N N . PHE A 1 104 ? 2.400 5.446 -4.279 1.00 97.12 104 PHE A N 1
ATOM 816 C CA . PHE A 1 104 ? 1.650 5.252 -3.045 1.00 97.12 104 PHE A CA 1
ATOM 817 C C . PHE A 1 104 ? 0.182 5.606 -3.242 1.00 97.12 104 PHE A C 1
ATOM 819 O O . PHE A 1 104 ? -0.179 6.519 -3.983 1.00 97.12 104 PHE A O 1
ATOM 826 N N . SER A 1 105 ? -0.678 4.876 -2.548 1.00 97.38 105 SER A N 1
ATOM 827 C CA . SER A 1 105 ? -2.098 5.179 -2.410 1.00 97.38 105 SER A CA 1
ATOM 828 C C . SER A 1 105 ? -2.503 5.053 -0.958 1.00 97.38 105 SER A C 1
ATOM 830 O O . SER A 1 105 ? -1.945 4.243 -0.211 1.00 97.38 105 SER A O 1
ATOM 832 N N . TYR A 1 106 ? -3.500 5.833 -0.570 1.00 97.44 106 TYR A N 1
ATOM 833 C CA . TYR A 1 106 ? -3.901 5.973 0.816 1.00 97.44 106 TYR A CA 1
ATOM 834 C C . TYR A 1 106 ? -5.326 5.483 1.041 1.00 97.44 106 TYR A C 1
ATOM 836 O O . TYR A 1 106 ? -6.162 5.489 0.136 1.00 97.44 106 TYR A O 1
ATOM 844 N N . ASP A 1 107 ? -5.614 5.042 2.260 1.00 96.38 107 ASP A N 1
ATOM 845 C CA . ASP A 1 107 ? -6.979 4.794 2.701 1.00 96.38 107 ASP A CA 1
ATOM 846 C C . ASP A 1 107 ? -7.697 6.107 3.059 1.00 96.38 107 ASP A C 1
ATOM 848 O O . ASP A 1 107 ? -7.119 7.195 3.037 1.00 96.38 107 ASP A O 1
ATOM 852 N N . LYS A 1 108 ? -8.980 6.008 3.412 1.00 95.00 108 LYS A N 1
ATOM 853 C CA . LYS A 1 108 ? -9.815 7.168 3.765 1.00 95.00 108 LYS A CA 1
ATOM 854 C C . LYS A 1 108 ? -9.343 7.912 5.024 1.00 95.00 108 LYS A C 1
ATOM 856 O O . LYS A 1 108 ? -9.769 9.039 5.242 1.00 95.00 108 LYS A O 1
ATOM 861 N N . LEU A 1 109 ? -8.494 7.292 5.850 1.00 94.75 109 LEU A N 1
ATOM 862 C CA . LEU A 1 109 ? -7.880 7.911 7.029 1.00 94.75 109 LEU A CA 1
ATOM 863 C C . LEU A 1 109 ? -6.479 8.472 6.719 1.00 94.75 109 LEU A C 1
ATOM 865 O O . LEU A 1 109 ? -5.816 9.015 7.600 1.00 94.75 109 LEU A O 1
ATOM 869 N N . GLY A 1 110 ? -6.025 8.380 5.465 1.00 93.25 110 GLY A N 1
ATOM 870 C CA . GLY A 1 110 ? -4.763 8.942 4.997 1.00 93.25 110 GLY A CA 1
ATOM 871 C C . GLY A 1 110 ? -3.528 8.097 5.322 1.00 93.25 110 GLY A C 1
ATOM 872 O O . GLY A 1 110 ? -2.421 8.649 5.328 1.00 93.25 110 GLY A O 1
ATOM 873 N N . ARG A 1 111 ? -3.699 6.797 5.602 1.00 96.19 111 ARG A N 1
ATOM 874 C CA . ARG A 1 111 ? -2.621 5.811 5.829 1.00 96.19 111 ARG A CA 1
ATOM 875 C C . ARG A 1 111 ? -2.309 5.061 4.537 1.00 96.19 111 ARG A C 1
ATOM 877 O O . ARG A 1 111 ? -3.181 4.947 3.684 1.00 96.19 111 ARG A O 1
ATOM 884 N N . VAL A 1 112 ? -1.088 4.553 4.372 1.00 96.88 112 VAL A N 1
ATOM 885 C CA . VAL A 1 112 ? -0.664 3.883 3.127 1.00 96.88 112 VAL A CA 1
ATOM 886 C C . VAL A 1 112 ? -1.424 2.571 2.939 1.00 96.88 112 VAL A C 1
ATOM 888 O O . VAL A 1 112 ? -1.173 1.598 3.633 1.00 96.88 112 VAL A O 1
ATOM 891 N N . LYS A 1 113 ? -2.334 2.534 1.969 1.00 97.62 113 LYS A N 1
ATOM 892 C CA . LYS A 1 113 ? -3.124 1.353 1.597 1.00 97.62 113 LYS A CA 1
ATOM 893 C C . LYS A 1 113 ? -2.372 0.455 0.620 1.00 97.62 113 LYS A C 1
ATOM 895 O O . LYS A 1 113 ? -2.503 -0.762 0.681 1.00 97.62 113 LYS A O 1
ATOM 900 N N . LYS A 1 114 ? -1.623 1.054 -0.305 1.00 98.25 114 LYS A N 1
ATOM 901 C CA . LYS A 1 114 ? -0.925 0.345 -1.379 1.00 98.25 114 LYS A CA 1
ATOM 902 C C . LYS A 1 114 ? 0.368 1.069 -1.725 1.00 98.25 114 LYS A C 1
ATOM 904 O O . LYS A 1 114 ? 0.357 2.280 -1.937 1.00 98.25 114 LYS A O 1
ATOM 909 N N . GLU A 1 115 ? 1.451 0.311 -1.813 1.00 97.25 115 GLU A N 1
ATOM 910 C CA . GLU A 1 115 ? 2.732 0.728 -2.377 1.00 97.25 115 GLU A CA 1
ATOM 911 C C . GLU A 1 115 ? 3.004 -0.131 -3.612 1.00 97.25 115 GLU A C 1
ATOM 913 O O . GLU A 1 115 ? 2.880 -1.352 -3.565 1.00 97.25 115 GLU A O 1
ATOM 918 N N . THR A 1 116 ? 3.354 0.490 -4.733 1.00 96.44 116 THR A N 1
ATOM 919 C CA . THR A 1 116 ? 3.828 -0.219 -5.926 1.00 96.44 116 THR A CA 1
ATOM 920 C C . THR A 1 116 ? 5.253 0.204 -6.213 1.00 96.44 116 THR A C 1
ATOM 922 O O . THR A 1 116 ? 5.526 1.394 -6.340 1.00 96.44 116 THR A O 1
ATOM 925 N N . ARG A 1 117 ? 6.160 -0.764 -6.316 1.00 93.88 117 ARG A N 1
ATOM 926 C CA . ARG A 1 117 ? 7.575 -0.542 -6.600 1.00 93.88 117 ARG A CA 1
ATOM 927 C C . ARG A 1 117 ? 7.967 -1.221 -7.902 1.00 93.88 117 ARG A C 1
ATOM 929 O O . ARG A 1 117 ? 7.676 -2.393 -8.093 1.00 93.88 117 ARG A O 1
ATOM 936 N N . VAL A 1 118 ? 8.659 -0.499 -8.766 1.00 91.25 118 VAL A N 1
ATOM 937 C CA . VAL A 1 118 ? 9.280 -1.028 -9.984 1.00 91.25 118 VAL A CA 1
ATOM 938 C C . VAL A 1 118 ? 10.780 -0.877 -9.819 1.00 91.25 118 VAL A C 1
ATOM 940 O O . VAL A 1 118 ? 11.244 0.215 -9.490 1.00 91.25 118 VAL A O 1
ATOM 943 N N . ILE A 1 119 ? 11.526 -1.963 -9.997 1.00 89.38 119 ILE A N 1
ATOM 944 C CA . ILE A 1 119 ? 12.987 -1.944 -9.945 1.00 89.38 119 ILE A CA 1
ATOM 945 C C . ILE A 1 119 ? 13.483 -1.687 -11.365 1.00 89.38 119 ILE A C 1
ATOM 947 O O . ILE A 1 119 ? 13.117 -2.399 -12.297 1.00 89.38 119 ILE A O 1
ATOM 951 N N . LEU A 1 120 ? 14.295 -0.650 -11.533 1.00 82.94 120 LEU A N 1
ATOM 952 C CA . LEU A 1 120 ? 14.944 -0.338 -12.799 1.00 82.94 120 LEU A CA 1
ATOM 953 C C . LEU A 1 120 ? 16.256 -1.129 -12.833 1.00 82.94 120 LEU A C 1
ATOM 955 O O . LEU A 1 120 ? 16.978 -1.165 -11.839 1.00 82.94 120 LEU A O 1
ATOM 959 N N . ALA A 1 121 ? 16.532 -1.833 -13.934 1.00 70.81 121 ALA A N 1
ATOM 960 C CA . ALA A 1 121 ? 17.723 -2.672 -14.048 1.00 70.81 121 ALA A CA 1
ATOM 961 C C . ALA A 1 121 ? 18.989 -1.842 -13.791 1.00 70.81 121 ALA A C 1
ATOM 963 O O . ALA A 1 121 ? 19.205 -0.812 -14.425 1.00 70.81 121 ALA A O 1
ATOM 964 N N . THR A 1 122 ? 19.825 -2.292 -12.858 1.00 66.62 122 THR A N 1
ATOM 965 C CA . THR A 1 122 ? 21.023 -1.559 -12.442 1.00 66.62 122 THR A CA 1
ATOM 966 C C . THR A 1 122 ? 22.267 -2.399 -12.657 1.00 66.62 122 THR A C 1
ATOM 968 O O . THR A 1 122 ? 22.355 -3.505 -12.127 1.00 66.62 122 THR A O 1
ATOM 971 N N . THR A 1 123 ? 23.238 -1.793 -13.346 1.00 56.47 123 THR A N 1
ATOM 972 C CA . THR A 1 123 ? 24.602 -2.242 -13.693 1.00 56.47 123 THR A CA 1
ATOM 973 C C . THR A 1 123 ? 24.752 -2.745 -15.131 1.00 56.47 123 THR A C 1
ATOM 975 O O . THR A 1 123 ? 24.235 -3.799 -15.507 1.00 56.47 123 THR A O 1
ATOM 978 N N . GLU A 1 124 ? 25.520 -1.999 -15.931 1.00 59.50 124 GLU A N 1
ATOM 979 C CA . GLU A 1 124 ? 26.006 -2.452 -17.237 1.00 59.50 124 GLU A CA 1
ATOM 980 C C . GLU A 1 124 ? 26.822 -3.744 -17.054 1.00 59.50 124 GLU A C 1
ATOM 982 O O . GLU A 1 124 ? 27.812 -3.767 -16.327 1.00 59.50 124 GLU A O 1
ATOM 987 N N . GLY A 1 125 ? 26.363 -4.843 -17.659 1.00 60.44 125 GLY A N 1
ATOM 988 C CA . GLY A 1 125 ? 27.001 -6.164 -17.574 1.00 60.44 125 GLY A CA 1
ATOM 989 C C . GLY A 1 125 ? 26.220 -7.224 -16.789 1.00 60.44 125 GLY A C 1
ATOM 990 O O . GLY A 1 125 ? 26.488 -8.408 -16.972 1.00 60.44 125 GLY A O 1
ATOM 991 N N . ASN A 1 126 ? 25.222 -6.842 -15.981 1.00 59.78 126 ASN A N 1
ATOM 992 C CA . ASN A 1 126 ? 24.292 -7.793 -15.356 1.00 59.78 126 ASN A CA 1
ATOM 993 C C . ASN A 1 126 ? 22.894 -7.168 -15.183 1.00 59.78 126 ASN A C 1
ATOM 995 O O . ASN A 1 126 ? 22.509 -6.806 -14.067 1.00 59.78 126 ASN A O 1
ATOM 999 N N . PRO A 1 127 ? 22.144 -6.969 -16.284 1.00 69.69 127 PRO A N 1
ATOM 1000 C CA . PRO A 1 127 ? 20.795 -6.436 -16.200 1.00 69.69 127 PRO A CA 1
ATOM 1001 C C . PRO A 1 127 ? 19.908 -7.397 -15.406 1.00 69.69 127 PRO A C 1
ATOM 1003 O O . PRO A 1 127 ? 19.955 -8.614 -15.589 1.00 69.69 127 PRO A O 1
ATOM 1006 N N . LEU A 1 128 ? 19.070 -6.836 -14.536 1.00 69.44 128 LEU A N 1
ATOM 1007 C CA . LEU A 1 128 ? 18.008 -7.593 -13.888 1.00 69.44 128 LEU A CA 1
ATOM 1008 C C . LEU A 1 128 ? 17.152 -8.268 -14.983 1.00 69.44 128 LEU A C 1
ATOM 1010 O O . LEU A 1 128 ? 16.795 -7.580 -15.947 1.00 69.44 128 LEU A O 1
ATOM 1014 N N . PRO A 1 129 ? 16.830 -9.574 -14.882 1.00 72.50 129 PRO A N 1
ATOM 1015 C CA . PRO A 1 129 ? 15.931 -10.221 -15.831 1.00 72.50 129 PRO A CA 1
ATOM 1016 C C . PRO A 1 129 ? 14.654 -9.394 -15.992 1.00 72.50 129 PRO A C 1
ATOM 1018 O O . PRO A 1 129 ? 14.092 -8.938 -14.998 1.00 72.50 129 PRO A O 1
ATOM 1021 N N . THR A 1 130 ? 14.184 -9.193 -17.224 1.00 70.12 130 THR A N 1
ATOM 1022 C CA . THR A 1 130 ? 12.999 -8.358 -17.499 1.00 70.12 130 THR A CA 1
ATOM 1023 C C . THR A 1 130 ? 11.791 -8.782 -16.654 1.00 70.12 130 THR A C 1
ATOM 1025 O O . THR A 1 130 ? 11.064 -7.933 -16.143 1.00 70.12 130 THR A O 1
ATOM 1028 N N . GLU A 1 131 ? 11.660 -10.085 -16.403 1.00 73.81 131 GLU A N 1
ATOM 1029 C CA . GLU A 1 131 ? 10.610 -10.694 -15.580 1.00 73.81 131 GLU A CA 1
ATOM 1030 C C . GLU A 1 131 ? 10.661 -10.292 -14.093 1.00 73.81 131 GLU A C 1
ATOM 1032 O O . GLU A 1 131 ? 9.649 -10.332 -13.399 1.00 73.81 131 GLU A O 1
ATOM 1037 N N . THR A 1 132 ? 11.820 -9.873 -13.570 1.00 81.19 132 THR A N 1
ATOM 1038 C CA . THR A 1 132 ? 11.994 -9.499 -12.156 1.00 81.19 132 THR A CA 1
ATOM 1039 C C . THR A 1 132 ? 12.034 -7.987 -11.925 1.00 81.19 132 THR A C 1
ATOM 1041 O O . THR A 1 132 ? 12.151 -7.551 -10.778 1.00 81.19 132 THR A O 1
ATOM 1044 N N . ALA A 1 133 ? 11.850 -7.160 -12.959 1.00 79.19 133 ALA A N 1
ATOM 1045 C CA . ALA A 1 133 ? 11.673 -5.711 -12.791 1.00 79.19 133 ALA A CA 1
ATOM 1046 C C . ALA A 1 133 ? 10.416 -5.370 -11.959 1.00 79.19 133 ALA A C 1
ATOM 1048 O O . ALA A 1 133 ? 10.407 -4.404 -11.186 1.00 79.19 133 ALA A O 1
ATOM 1049 N N . GLY A 1 134 ? 9.388 -6.223 -12.053 1.00 72.56 134 GLY A N 1
ATOM 1050 C CA . GLY A 1 134 ? 8.136 -6.113 -11.307 1.00 72.56 134 GLY A CA 1
ATOM 1051 C C . GLY A 1 134 ? 7.233 -4.970 -11.786 1.00 72.56 134 GLY A C 1
ATOM 1052 O O . GLY A 1 134 ? 7.659 -4.020 -12.443 1.00 72.56 134 GLY A O 1
ATOM 1053 N N . PRO A 1 135 ? 5.954 -5.036 -11.400 1.00 90.19 135 PRO A N 1
ATOM 1054 C CA . PRO A 1 135 ? 5.557 -4.212 -10.265 1.00 90.19 135 PRO A CA 1
ATOM 1055 C C . PRO A 1 135 ? 5.416 -5.051 -8.995 1.00 90.19 135 PRO A C 1
ATOM 1057 O O . PRO A 1 135 ? 4.571 -5.936 -8.891 1.00 90.19 135 PRO A O 1
ATOM 1060 N N . TYR A 1 136 ? 6.205 -4.712 -7.984 1.00 95.00 136 TYR A N 1
ATOM 1061 C CA . TYR A 1 136 ? 6.081 -5.242 -6.635 1.00 95.00 136 TYR A CA 1
ATOM 1062 C C . TYR A 1 136 ? 5.014 -4.453 -5.885 1.00 95.00 136 TYR A C 1
ATOM 1064 O O . TYR A 1 136 ? 5.243 -3.314 -5.475 1.00 95.00 136 TYR A O 1
ATOM 1072 N N . ILE A 1 137 ? 3.832 -5.045 -5.743 1.00 96.44 137 ILE A N 1
ATOM 1073 C CA . ILE A 1 137 ? 2.681 -4.401 -5.110 1.00 96.44 137 ILE A CA 1
ATOM 1074 C C . ILE A 1 137 ? 2.518 -4.949 -3.697 1.00 96.44 137 ILE A C 1
ATOM 1076 O O . ILE A 1 137 ? 2.258 -6.136 -3.524 1.00 96.44 137 ILE A O 1
ATOM 1080 N N . THR A 1 138 ? 2.629 -4.071 -2.705 1.00 97.69 138 THR A N 1
ATOM 1081 C CA . THR A 1 138 ? 2.303 -4.373 -1.309 1.00 97.69 138 THR A CA 1
ATOM 1082 C C . THR A 1 138 ? 1.015 -3.653 -0.943 1.00 97.69 138 THR A C 1
ATOM 1084 O O . THR A 1 138 ? 0.932 -2.432 -1.099 1.00 97.69 138 THR A O 1
ATOM 1087 N N . GLU A 1 139 ? 0.021 -4.372 -0.425 1.00 98.38 139 GLU A N 1
ATOM 1088 C CA . GLU A 1 139 ? -1.210 -3.766 0.093 1.00 98.38 139 GLU A CA 1
ATOM 1089 C C . GLU A 1 139 ? -1.330 -3.982 1.599 1.00 98.38 139 GLU A C 1
ATOM 1091 O O . GLU A 1 139 ? -1.205 -5.100 2.098 1.00 98.38 139 GLU A O 1
ATOM 1096 N N . THR A 1 140 ? -1.615 -2.907 2.326 1.00 98.25 140 THR A N 1
ATOM 1097 C CA . THR A 1 140 ? -1.742 -2.923 3.781 1.00 98.25 140 THR A CA 1
ATOM 1098 C C . THR A 1 140 ? -3.152 -2.520 4.174 1.00 98.25 140 THR A C 1
ATOM 1100 O O . THR A 1 140 ? -3.700 -1.522 3.699 1.00 98.25 140 THR A O 1
ATOM 1103 N N . ARG A 1 141 ? -3.756 -3.295 5.073 1.00 97.81 141 ARG A N 1
ATOM 1104 C CA . ARG A 1 141 ? -5.042 -2.975 5.692 1.00 97.81 141 ARG A CA 1
ATOM 1105 C C . ARG A 1 141 ? -4.856 -2.709 7.167 1.00 97.81 141 ARG A C 1
ATOM 1107 O O . ARG A 1 141 ? -4.012 -3.315 7.824 1.00 97.81 141 ARG A O 1
ATOM 1114 N N . TYR A 1 142 ? -5.702 -1.826 7.669 1.00 97.81 142 TYR A N 1
ATOM 1115 C CA . TYR A 1 142 ? -5.675 -1.386 9.048 1.00 97.81 142 TYR A CA 1
ATOM 1116 C C . TYR A 1 142 ? -7.072 -1.443 9.646 1.00 97.81 142 TYR A C 1
ATOM 1118 O O . TYR A 1 142 ? -8.072 -1.331 8.931 1.00 97.81 142 TYR A O 1
ATOM 1126 N N . ASP A 1 143 ? -7.136 -1.552 10.964 1.00 95.38 143 ASP A N 1
ATOM 1127 C CA . ASP A 1 143 ? -8.359 -1.287 11.714 1.00 95.38 143 ASP A CA 1
ATOM 1128 C C . ASP A 1 143 ? -8.566 0.223 11.951 1.00 95.38 143 ASP A C 1
ATOM 1130 O O . ASP A 1 143 ? -7.813 1.074 11.465 1.00 95.38 143 ASP A O 1
ATOM 1134 N N . LEU A 1 144 ? -9.611 0.587 12.696 1.00 94.19 144 LEU A N 1
ATOM 1135 C CA . LEU A 1 144 ? -9.897 1.985 13.045 1.00 94.19 144 LEU A CA 1
ATOM 1136 C C . LEU A 1 144 ? -8.892 2.577 14.047 1.00 94.19 144 LEU A C 1
ATOM 1138 O O . LEU A 1 144 ? -8.764 3.794 14.127 1.00 94.19 144 LEU A O 1
ATOM 1142 N N . LEU A 1 145 ? -8.146 1.734 14.765 1.00 94.38 145 LEU A N 1
ATOM 1143 C CA . LEU A 1 145 ? -7.102 2.141 15.708 1.00 94.38 145 LEU A CA 1
ATOM 1144 C C . LEU A 1 145 ? -5.730 2.288 15.032 1.00 94.38 145 LEU A C 1
ATOM 1146 O O . LEU A 1 145 ? -4.728 2.507 15.705 1.00 94.38 145 LEU A O 1
ATOM 1150 N N . SER A 1 146 ? -5.674 2.198 13.699 1.00 95.00 146 SER A N 1
ATOM 1151 C CA . SER A 1 146 ? -4.441 2.302 12.903 1.00 95.00 146 SER A CA 1
ATOM 1152 C C . SER A 1 146 ? -3.420 1.202 13.142 1.00 95.00 146 SER A C 1
ATOM 1154 O O . SER A 1 146 ? -2.241 1.372 12.840 1.00 95.00 146 SER A O 1
ATOM 1156 N N . ARG A 1 147 ? -3.882 0.036 13.591 1.00 95.62 147 ARG A N 1
ATOM 1157 C CA . ARG A 1 147 ? -3.064 -1.174 13.667 1.00 95.62 147 ARG A CA 1
ATOM 1158 C C . ARG A 1 147 ? -3.195 -1.961 12.371 1.00 95.62 147 ARG A C 1
ATOM 1160 O O . ARG A 1 147 ? -4.274 -2.000 11.780 1.00 95.62 147 ARG A O 1
ATOM 1167 N N . VAL A 1 148 ? -2.103 -2.574 11.923 1.00 97.56 148 VAL A N 1
ATOM 1168 C CA . VAL A 1 148 ? -2.065 -3.363 10.683 1.00 97.56 148 VAL A CA 1
ATOM 1169 C C . VAL A 1 148 ? -2.796 -4.682 10.893 1.00 97.56 148 VAL A C 1
ATOM 1171 O O . VAL A 1 148 ? -2.381 -5.484 11.710 1.00 97.56 148 VAL A O 1
ATOM 1174 N N . THR A 1 149 ? -3.851 -4.947 10.133 1.00 97.88 149 THR A N 1
ATOM 1175 C CA . THR A 1 149 ? -4.610 -6.207 10.220 1.00 97.88 149 THR A CA 1
ATOM 1176 C C . THR A 1 149 ? -4.256 -7.186 9.111 1.00 97.88 149 THR A C 1
ATOM 1178 O O . THR A 1 149 ? -4.403 -8.394 9.287 1.00 97.88 149 THR A O 1
ATOM 1181 N N . ARG A 1 150 ? -3.769 -6.692 7.966 1.00 98.19 150 ARG A N 1
ATOM 1182 C CA . ARG A 1 150 ? -3.319 -7.531 6.853 1.00 98.19 150 ARG A CA 1
ATOM 1183 C C . ARG A 1 150 ? -2.224 -6.842 6.045 1.00 98.19 150 ARG A C 1
ATOM 1185 O O . ARG A 1 150 ? -2.361 -5.661 5.736 1.00 98.19 150 ARG A O 1
ATOM 1192 N N . ILE A 1 151 ? -1.215 -7.607 5.640 1.00 98.25 151 ILE A N 1
ATOM 1193 C CA . ILE A 1 151 ? -0.255 -7.244 4.595 1.00 98.25 151 ILE A CA 1
ATOM 1194 C C . ILE A 1 151 ? -0.330 -8.299 3.493 1.00 98.25 151 ILE A C 1
ATOM 1196 O O . ILE A 1 151 ? -0.102 -9.482 3.738 1.00 98.25 151 ILE A O 1
ATOM 1200 N N . ASP A 1 152 ? -0.673 -7.865 2.288 1.00 97.94 152 ASP A N 1
ATOM 1201 C CA . ASP A 1 152 ? -0.538 -8.627 1.054 1.00 97.94 152 ASP A CA 1
ATOM 1202 C C . ASP A 1 152 ? 0.823 -8.286 0.447 1.00 97.94 152 ASP A C 1
ATOM 1204 O O . ASP A 1 152 ? 1.039 -7.154 0.010 1.00 97.94 152 ASP A O 1
ATOM 1208 N N . TYR A 1 153 ? 1.758 -9.236 0.477 1.00 97.12 153 TYR A N 1
ATOM 1209 C CA . TYR A 1 153 ? 3.092 -9.039 -0.079 1.00 97.12 153 TYR A CA 1
ATOM 1210 C C . TYR A 1 153 ? 3.081 -9.190 -1.604 1.00 97.12 153 TYR A C 1
ATOM 1212 O O . TYR A 1 153 ? 2.194 -9.859 -2.151 1.00 97.12 153 TYR A O 1
ATOM 1220 N N . PRO A 1 154 ? 4.085 -8.617 -2.291 1.00 95.62 154 PRO A N 1
ATOM 1221 C CA . PRO A 1 154 ? 4.228 -8.762 -3.727 1.00 95.62 154 PRO A CA 1
ATOM 1222 C C . PRO A 1 154 ? 4.235 -10.222 -4.168 1.00 95.62 154 PRO A C 1
ATOM 1224 O O . PRO A 1 154 ? 4.775 -11.098 -3.490 1.00 95.62 154 PRO A O 1
ATOM 1227 N N . GLU A 1 155 ? 3.662 -10.462 -5.340 1.00 93.25 155 GLU A N 1
ATOM 1228 C CA . GLU A 1 155 ? 3.813 -11.733 -6.031 1.00 93.25 155 GLU A CA 1
ATOM 1229 C C . GLU A 1 155 ? 5.284 -11.948 -6.402 1.00 93.25 155 GLU A C 1
ATOM 1231 O O . GLU A 1 155 ? 5.951 -11.037 -6.898 1.00 93.25 155 GLU A O 1
ATOM 1236 N N . HIS A 1 156 ? 5.804 -13.144 -6.134 1.00 90.31 156 HIS A N 1
ATOM 1237 C CA . HIS A 1 156 ? 7.166 -13.485 -6.508 1.00 90.31 156 HIS A CA 1
ATOM 1238 C C . HIS A 1 156 ? 7.261 -13.589 -8.039 1.00 90.31 156 HIS A C 1
ATOM 1240 O O . HIS A 1 156 ? 6.521 -14.376 -8.624 1.00 90.31 156 HIS A O 1
ATOM 1246 N N . PRO A 1 157 ? 8.176 -12.861 -8.701 1.00 85.06 157 PRO A N 1
ATOM 1247 C CA . PRO A 1 157 ? 8.173 -12.711 -10.160 1.00 85.06 157 PRO A CA 1
ATOM 1248 C C . PRO A 1 157 ? 8.406 -14.009 -10.945 1.00 85.06 157 PRO A C 1
ATOM 1250 O O . PRO A 1 157 ? 8.022 -14.086 -12.102 1.00 85.06 157 PRO A O 1
ATOM 1253 N N . ILE A 1 158 ? 9.041 -15.019 -10.338 1.00 86.00 158 ILE A N 1
ATOM 1254 C CA . ILE A 1 158 ? 9.384 -16.281 -11.020 1.00 86.00 158 ILE A CA 1
ATOM 1255 C C . ILE A 1 158 ? 8.427 -17.412 -10.632 1.00 86.00 158 ILE A C 1
ATOM 1257 O O . ILE A 1 158 ? 7.949 -18.168 -11.469 1.00 86.00 158 ILE A O 1
ATOM 1261 N N . SER A 1 159 ? 8.162 -17.560 -9.337 1.00 90.38 159 SER A N 1
ATOM 1262 C CA . SER A 1 159 ? 7.345 -18.655 -8.800 1.00 90.38 159 SER A CA 1
ATOM 1263 C C . SER A 1 159 ? 5.863 -18.312 -8.754 1.00 90.38 159 SER A C 1
ATOM 1265 O O . SER A 1 159 ? 5.060 -19.185 -8.437 1.00 90.38 159 SER A O 1
ATOM 1267 N N . HIS A 1 160 ? 5.507 -17.043 -8.988 1.00 89.19 160 HIS A N 1
ATOM 1268 C CA . HIS A 1 160 ? 4.157 -16.505 -8.820 1.00 89.19 160 HIS A CA 1
ATOM 1269 C C . HIS A 1 160 ? 3.568 -16.739 -7.416 1.00 89.19 160 HIS A C 1
ATOM 1271 O O . HIS A 1 160 ? 2.367 -16.596 -7.175 1.00 89.19 160 HIS A O 1
ATOM 1277 N N . GLY A 1 161 ? 4.425 -17.084 -6.448 1.00 93.50 161 GLY A N 1
ATOM 1278 C CA . GLY A 1 161 ? 4.045 -17.292 -5.062 1.00 93.50 161 GLY A CA 1
ATOM 1279 C C . GLY A 1 161 ? 3.589 -15.984 -4.428 1.00 93.50 161 GLY A C 1
ATOM 1280 O O . GLY A 1 161 ? 4.200 -14.934 -4.628 1.00 93.50 161 GLY A O 1
ATOM 1281 N N . ARG A 1 162 ? 2.521 -16.045 -3.635 1.00 93.69 162 ARG A N 1
ATOM 1282 C CA . ARG A 1 162 ? 1.991 -14.897 -2.896 1.00 93.69 162 ARG A CA 1
ATOM 1283 C C . ARG A 1 162 ? 2.041 -15.186 -1.410 1.00 93.69 162 ARG A C 1
ATOM 1285 O O . ARG A 1 162 ? 1.653 -16.265 -0.971 1.00 93.69 162 ARG A O 1
ATOM 1292 N N . MET A 1 163 ? 2.485 -14.199 -0.644 1.00 96.19 163 MET A N 1
ATOM 1293 C CA . MET A 1 163 ? 2.492 -14.263 0.810 1.00 96.19 163 MET A CA 1
ATOM 1294 C C . MET A 1 163 ? 1.520 -13.231 1.366 1.00 96.19 163 MET A C 1
ATOM 1296 O O . MET A 1 163 ? 1.416 -12.109 0.870 1.00 96.19 163 MET A O 1
ATOM 1300 N N . ARG A 1 164 ? 0.809 -13.615 2.418 1.00 97.50 164 ARG A N 1
ATOM 1301 C CA . ARG A 1 164 ? -0.094 -12.743 3.158 1.00 97.50 164 ARG A CA 1
ATOM 1302 C C . ARG A 1 164 ? 0.183 -12.936 4.636 1.00 97.50 164 ARG A C 1
ATOM 1304 O O . ARG A 1 164 ? 0.249 -14.070 5.081 1.00 97.50 164 ARG A O 1
ATOM 1311 N N . ALA A 1 165 ? 0.301 -11.838 5.368 1.00 97.44 165 ALA A N 1
ATOM 1312 C CA . ALA A 1 165 ? 0.301 -11.856 6.823 1.00 97.44 165 ALA A CA 1
ATOM 1313 C C . ALA A 1 165 ? -1.006 -11.244 7.322 1.00 97.44 165 ALA A C 1
ATOM 1315 O O . ALA A 1 165 ? -1.343 -10.118 6.952 1.00 97.44 165 ALA A O 1
ATOM 1316 N N . CYS A 1 166 ? -1.749 -11.973 8.147 1.00 97.75 166 CYS A N 1
ATOM 1317 C CA . CYS A 1 166 ? -2.919 -11.471 8.859 1.00 97.75 166 CYS A CA 1
ATOM 1318 C C . CYS A 1 166 ? -2.599 -11.377 10.350 1.00 97.75 166 CYS A C 1
ATOM 1320 O O . CYS A 1 166 ? -2.071 -12.322 10.929 1.00 97.75 166 CYS A O 1
ATOM 1322 N N . TYR A 1 167 ? -2.944 -10.251 10.970 1.00 97.69 167 TYR A N 1
ATOM 1323 C CA . TYR A 1 167 ? -2.693 -9.996 12.385 1.00 97.69 167 TYR A CA 1
ATOM 1324 C C . TYR A 1 167 ? -4.011 -9.915 13.140 1.00 97.69 167 TYR A C 1
ATOM 1326 O O . TYR A 1 167 ? -4.899 -9.134 12.788 1.00 97.69 167 TYR A O 1
ATOM 1334 N N . ASN A 1 168 ? -4.107 -10.697 14.210 1.00 96.50 168 ASN A N 1
ATOM 1335 C CA . ASN A 1 168 ? -5.206 -10.624 15.160 1.00 96.50 168 ASN A CA 1
ATOM 1336 C C . ASN A 1 168 ? -4.746 -9.892 16.413 1.00 96.50 168 ASN A C 1
ATOM 1338 O O . ASN A 1 168 ? -3.606 -10.053 16.849 1.00 96.50 168 ASN A O 1
ATOM 1342 N N . TYR A 1 169 ? -5.643 -9.104 16.999 1.00 97.31 169 TYR A N 1
ATOM 1343 C CA . TYR A 1 169 ? -5.363 -8.345 18.209 1.00 97.31 169 TYR A CA 1
ATOM 1344 C C . TYR A 1 169 ? -6.325 -8.736 19.325 1.00 97.31 169 TYR A C 1
ATOM 1346 O O . TYR A 1 169 ? -7.533 -8.833 19.108 1.00 97.31 169 TYR A O 1
ATOM 1354 N N . GLY A 1 170 ? -5.787 -8.931 20.528 1.00 94.56 170 GLY A N 1
ATOM 1355 C CA . GLY A 1 170 ? -6.580 -9.143 21.736 1.00 94.56 170 GLY A CA 1
ATOM 1356 C C . GLY A 1 170 ? -7.212 -7.849 22.259 1.00 94.56 170 GLY A C 1
ATOM 1357 O O . GLY A 1 170 ? -6.926 -6.748 21.784 1.00 94.56 170 GLY A O 1
ATOM 1358 N N . THR A 1 171 ? -8.033 -7.974 23.301 1.00 94.19 171 THR A N 1
ATOM 1359 C CA . THR A 1 171 ? -8.703 -6.838 23.964 1.00 94.19 171 THR A CA 1
ATOM 1360 C C . THR A 1 171 ? -7.721 -5.842 24.581 1.00 94.19 171 THR A C 1
ATOM 1362 O O . THR A 1 171 ? -7.966 -4.642 24.546 1.00 94.19 171 THR A O 1
ATOM 1365 N N . ALA A 1 172 ? -6.576 -6.324 25.075 1.00 94.69 172 ALA A N 1
ATOM 1366 C CA . ALA A 1 172 ? -5.487 -5.492 25.591 1.00 94.69 172 ALA A CA 1
ATOM 1367 C C . ALA A 1 172 ? -4.666 -4.791 24.488 1.00 94.69 172 ALA A C 1
ATOM 1369 O O . ALA A 1 172 ? -3.765 -4.014 24.782 1.00 94.69 172 ALA A O 1
ATOM 1370 N N . GLY A 1 173 ? -4.950 -5.071 23.213 1.00 93.00 173 GLY A N 1
ATOM 1371 C CA . GLY A 1 173 ? -4.327 -4.401 22.076 1.00 93.00 173 GLY A CA 1
ATOM 1372 C C . GLY A 1 173 ? -3.074 -5.067 21.504 1.00 93.00 173 GLY A C 1
ATOM 1373 O O . GLY A 1 173 ? -2.629 -4.651 20.436 1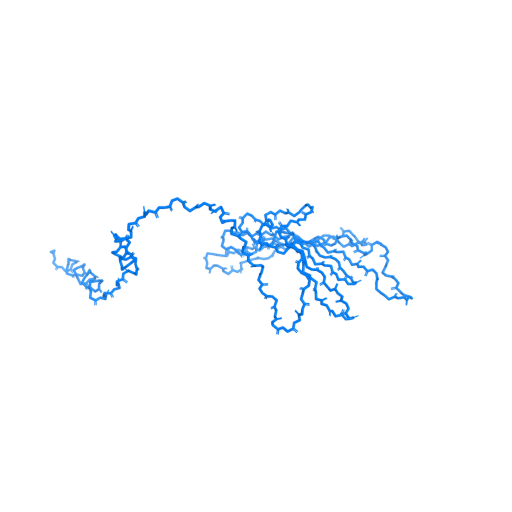.00 93.00 173 GLY A O 1
ATOM 1374 N N . TYR A 1 174 ? -2.545 -6.109 22.151 1.00 96.06 174 TYR A N 1
ATOM 1375 C CA . TYR A 1 174 ? -1.404 -6.894 21.665 1.00 96.06 174 TYR A CA 1
ATOM 1376 C C . TYR A 1 174 ? -1.784 -7.857 20.539 1.00 96.06 174 TYR A C 1
ATOM 1378 O O . TYR A 1 174 ? -2.941 -8.271 20.434 1.00 96.06 174 TYR A O 1
ATOM 1386 N N . ILE A 1 175 ? -0.793 -8.238 19.728 1.00 97.00 175 ILE A N 1
ATOM 1387 C CA . ILE A 1 175 ? -0.949 -9.283 18.711 1.00 97.00 175 ILE A CA 1
ATOM 1388 C C . ILE A 1 175 ? -1.256 -10.603 19.423 1.00 97.00 175 ILE A C 1
ATOM 1390 O O . ILE A 1 175 ? -0.474 -11.059 20.254 1.00 97.00 175 ILE A O 1
ATOM 1394 N N . SER A 1 176 ? -2.396 -11.204 19.099 1.00 97.00 176 SER A N 1
ATOM 1395 C CA . SER A 1 176 ? -2.836 -12.499 19.624 1.00 97.00 176 SER A CA 1
ATOM 1396 C C . SER A 1 176 ? -2.608 -13.651 18.645 1.00 97.00 176 SER A C 1
ATOM 1398 O O . SER A 1 176 ? -2.655 -14.808 19.051 1.00 97.00 176 SER A O 1
ATOM 1400 N N . GLY A 1 177 ? -2.347 -13.360 17.368 1.00 95.12 177 GLY A N 1
ATOM 1401 C CA . GLY A 1 177 ? -2.048 -14.378 16.367 1.00 95.12 177 GLY A CA 1
ATOM 1402 C C . GLY A 1 177 ? -1.586 -13.792 15.039 1.00 95.12 177 GLY A C 1
ATOM 1403 O O . GLY A 1 177 ? -1.924 -12.653 14.704 1.00 95.12 177 GLY A O 1
ATOM 1404 N N . ILE A 1 178 ? -0.824 -14.598 14.300 1.00 96.50 178 ILE A N 1
ATOM 1405 C CA . ILE A 1 178 ? -0.341 -14.313 12.947 1.00 96.50 178 ILE A CA 1
ATOM 1406 C C . ILE A 1 178 ? -0.632 -15.541 12.084 1.00 96.50 178 ILE A C 1
ATOM 1408 O O . ILE A 1 178 ? -0.362 -16.662 12.517 1.00 96.50 178 ILE A O 1
ATOM 1412 N N . SER A 1 179 ? -1.189 -15.329 10.895 1.00 91.56 179 SER A N 1
ATOM 1413 C CA . SER A 1 179 ? -1.504 -16.387 9.925 1.00 91.56 179 SER A CA 1
ATOM 1414 C C . SER A 1 179 ? -1.262 -15.942 8.495 1.00 91.56 179 SER A C 1
ATOM 1416 O O . SER A 1 179 ? -1.566 -14.751 8.230 1.00 91.56 179 SER A O 1
#

Organism: NCBI:txid1193047

Secondary structure (DSSP, 8-state):
--SHHHHHHHHHHHHHHS----TTSHHHHTTTT----S-----------PPPPPTTS-EEEETTEEEE--SS---EEEES--TT--S-TTSEEEEE-SSEEEEEEE-TTSSEEEEEEEEPP-STTSPPPGGGS--EEEEEEE-TTS-EEEEEPPPPTTT----EEEEEE-TTSSEEEE-